Protein AF-A0A7S2LC07-F1 (afdb_monomer_lite)

InterPro domains:
  IPR029001 Inosine triphosphate pyrophosphatase-like [G3DSA:3.90.950.10] (1-113)
  IPR029001 Inosine triphosphate pyrophosphatase-like [SSF52972] (1-111)

Secondary structure (DSSP, 8-state):
-HHHHHTTT-S--EEEE--EEEEE-TT--EEEEE-SS-EEEEE-SSPPPPPTT--HHHHSTTTTHHHHTTEEES-GGGTT--GGG--HHHHHHHHTT---HHHHHHHHHHHH--

Foldseek 3Di:
DVVLVVCPPPPFFKDWAKDKDWDADPVGDIDIQIFPDTFIFGFASDFDDQDPQQDVCPPPHPVCVRVQRTTQTPDPLSVRPRSSNDHPVSVCVSCPPTCHSVNRVVVVCVVPPD

Structure (mmCIF, N/CA/C/O backbone):
data_AF-A0A7S2LC07-F1
#
_entry.id   AF-A0A7S2LC07-F1
#
loop_
_atom_site.group_PDB
_atom_site.id
_atom_site.type_symbol
_atom_site.label_atom_id
_atom_site.label_alt_id
_atom_site.label_comp_id
_atom_site.label_asym_id
_atom_site.label_entity_id
_atom_site.label_seq_id
_atom_site.pdbx_PDB_ins_code
_atom_site.Cartn_x
_atom_site.Cartn_y
_atom_site.Cartn_z
_atom_site.occupancy
_atom_site.B_iso_or_equiv
_atom_site.auth_seq_id
_atom_site.auth_comp_id
_atom_site.auth_asym_id
_atom_site.auth_atom_id
_atom_site.pdbx_PDB_model_num
ATOM 1 N N . GLU A 1 1 ? -15.894 7.231 -1.452 1.00 64.44 1 GLU A N 1
ATOM 2 C CA . GLU A 1 1 ? -17.138 6.561 -1.017 1.00 64.44 1 GLU A CA 1
ATOM 3 C C . GLU A 1 1 ? -17.348 5.180 -1.631 1.00 64.44 1 GLU A C 1
ATOM 5 O O . GLU A 1 1 ? -17.736 4.288 -0.892 1.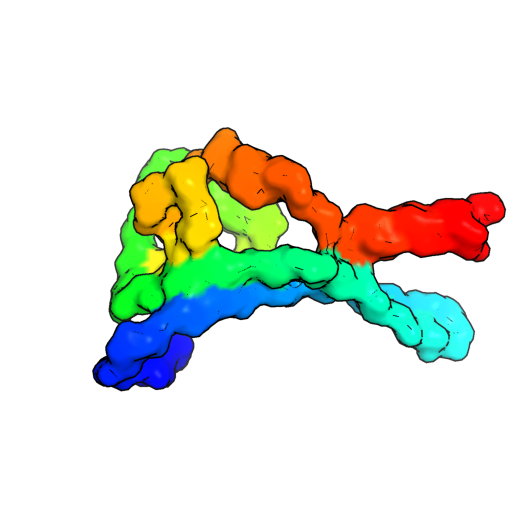00 64.44 1 GLU A O 1
ATOM 10 N N . GLY A 1 2 ? -17.057 4.962 -2.922 1.00 83.88 2 GLY A N 1
ATOM 11 C CA . GLY A 1 2 ? -17.366 3.693 -3.605 1.00 83.88 2 GLY A CA 1
ATOM 12 C C . GLY A 1 2 ? -16.870 2.421 -2.904 1.00 83.88 2 GLY A C 1
ATOM 13 O O . GLY A 1 2 ? -17.658 1.512 -2.680 1.00 83.88 2 GLY A O 1
ATOM 14 N N . LEU A 1 3 ? -15.602 2.376 -2.484 1.00 84.94 3 LEU A N 1
ATOM 15 C CA . LEU A 1 3 ? -15.032 1.170 -1.871 1.00 84.94 3 LEU A CA 1
ATOM 16 C C . LEU A 1 3 ? -15.669 0.804 -0.517 1.00 84.94 3 LEU A C 1
ATOM 18 O O . LEU A 1 3 ? -15.886 -0.366 -0.236 1.00 84.94 3 LEU A O 1
ATOM 22 N N . LEU A 1 4 ? -16.002 1.800 0.315 1.00 88.38 4 LEU A N 1
ATOM 23 C CA . LEU A 1 4 ? -16.670 1.554 1.599 1.00 88.38 4 LEU A CA 1
ATOM 24 C C . LEU A 1 4 ? -18.096 1.044 1.395 1.00 88.38 4 LEU A C 1
ATOM 26 O O . LEU A 1 4 ? -18.475 0.080 2.052 1.00 88.38 4 LEU A O 1
ATOM 30 N N . ARG A 1 5 ? -18.824 1.632 0.436 1.00 90.44 5 ARG A N 1
ATOM 31 C CA . ARG A 1 5 ? -20.166 1.184 0.040 1.00 90.44 5 ARG A CA 1
ATOM 32 C C . ARG A 1 5 ? -20.174 -0.251 -0.475 1.00 90.44 5 ARG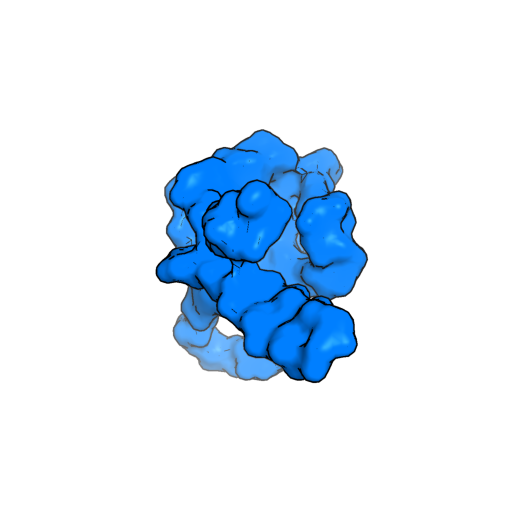 A C 1
ATOM 34 O O . ARG A 1 5 ? -21.033 -1.029 -0.087 1.00 90.44 5 ARG A O 1
ATOM 41 N N . LEU A 1 6 ? -19.191 -0.625 -1.300 1.00 90.69 6 LEU A N 1
ATOM 42 C CA . LEU A 1 6 ? -19.046 -2.004 -1.790 1.00 90.69 6 LEU A CA 1
ATOM 43 C C . LEU A 1 6 ? -18.870 -3.023 -0.658 1.00 90.69 6 LEU A C 1
ATOM 45 O O . LEU A 1 6 ? -19.219 -4.188 -0.816 1.00 90.69 6 LEU A O 1
ATOM 49 N N . MET A 1 7 ? -18.336 -2.581 0.477 1.00 91.69 7 MET A N 1
ATOM 50 C CA . MET A 1 7 ? -18.071 -3.431 1.627 1.00 91.69 7 MET A CA 1
ATOM 51 C C . MET A 1 7 ? -19.171 -3.349 2.699 1.00 91.69 7 MET A C 1
ATOM 53 O O . MET A 1 7 ? -19.010 -3.934 3.769 1.00 91.69 7 MET A O 1
ATOM 57 N N . GLU A 1 8 ? -20.269 -2.620 2.491 1.00 92.69 8 GLU A N 1
ATOM 58 C CA . GLU A 1 8 ? -21.374 -2.573 3.459 1.00 92.69 8 GLU A CA 1
ATOM 59 C C . GLU A 1 8 ? -21.994 -3.968 3.653 1.00 92.69 8 GLU A C 1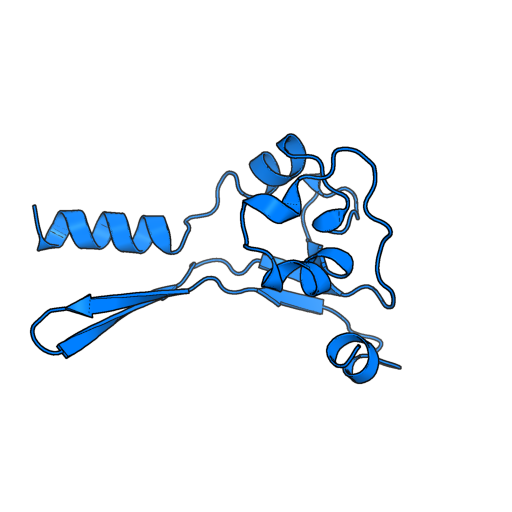
ATOM 61 O O . GLU A 1 8 ? -22.192 -4.723 2.704 1.00 92.69 8 GLU A O 1
ATOM 66 N N . GLY A 1 9 ? -22.244 -4.345 4.912 1.00 92.06 9 GLY A N 1
ATOM 67 C CA . GLY A 1 9 ? -22.777 -5.666 5.272 1.00 92.06 9 GLY A CA 1
ATOM 68 C C . GLY A 1 9 ? -21.794 -6.838 5.138 1.00 92.06 9 GLY A C 1
ATOM 69 O O . GLY A 1 9 ? -22.138 -7.953 5.523 1.00 92.06 9 GLY A O 1
ATOM 70 N N . GLN A 1 10 ? -20.571 -6.613 4.643 1.00 94.88 10 GLN A N 1
ATOM 71 C CA . GLN A 1 10 ? -19.567 -7.670 4.515 1.00 94.88 10 GLN A CA 1
ATOM 72 C C . GLN A 1 10 ? -18.912 -7.980 5.863 1.00 94.88 10 GLN A C 1
ATOM 74 O O . GLN A 1 10 ? -18.280 -7.111 6.474 1.00 94.88 10 GLN A O 1
ATOM 79 N N . ALA A 1 11 ? -19.046 -9.235 6.300 1.00 92.62 11 ALA A N 1
ATOM 80 C CA . ALA A 1 11 ? -18.422 -9.742 7.520 1.00 92.62 11 ALA A CA 1
ATOM 81 C C . ALA A 1 11 ? -16.905 -9.927 7.357 1.00 92.62 11 ALA A C 1
ATOM 83 O O . ALA A 1 11 ? -16.143 -9.606 8.266 1.00 92.62 11 ALA A O 1
ATOM 84 N N . ASP A 1 12 ? -16.462 -10.402 6.188 1.00 95.62 12 ASP A N 1
ATOM 85 C CA . ASP A 1 12 ? -15.045 -10.497 5.849 1.00 95.62 12 ASP A CA 1
ATOM 86 C C . ASP A 1 12 ? -14.599 -9.239 5.102 1.00 95.62 12 ASP A C 1
ATOM 88 O O . ASP A 1 12 ? -15.130 -8.891 4.047 1.00 95.62 12 ASP A O 1
ATOM 92 N N . ARG A 1 13 ? -13.618 -8.543 5.673 1.00 94.81 13 ARG A N 1
ATOM 93 C CA . ARG A 1 13 ? -13.043 -7.312 5.115 1.00 94.81 13 ARG A CA 1
ATOM 94 C C . ARG A 1 13 ? -11.538 -7.425 4.907 1.00 94.81 13 ARG A C 1
ATOM 96 O O . ARG A 1 13 ? -10.866 -6.400 4.757 1.00 94.81 13 ARG A O 1
ATOM 103 N N . ARG A 1 14 ? -11.003 -8.649 4.943 1.00 94.81 14 ARG A N 1
ATOM 104 C CA . ARG A 1 14 ? -9.594 -8.910 4.655 1.00 94.81 14 ARG A CA 1
ATOM 105 C C . ARG A 1 14 ? -9.289 -8.487 3.227 1.00 94.81 14 ARG A C 1
ATOM 107 O O . ARG A 1 14 ? -10.090 -8.665 2.313 1.00 94.81 14 ARG A O 1
ATOM 114 N N . CYS A 1 15 ? -8.129 -7.887 3.042 1.00 91.94 15 CYS A N 1
ATOM 115 C CA . CYS A 1 15 ? -7.708 -7.339 1.765 1.00 91.94 15 CYS A CA 1
ATOM 116 C C . CYS A 1 15 ? -6.187 -7.317 1.687 1.00 91.94 15 CYS A C 1
ATOM 118 O O . CYS A 1 15 ? -5.491 -7.527 2.686 1.00 91.94 15 CYS A O 1
ATOM 120 N N . GLY A 1 16 ? -5.669 -7.022 0.500 1.00 88.81 16 GLY A N 1
ATOM 121 C CA . GLY A 1 16 ? -4.277 -6.652 0.396 1.00 88.81 16 GLY A CA 1
ATOM 122 C C . GLY A 1 16 ? -3.958 -5.775 -0.797 1.00 88.81 16 GLY A C 1
ATOM 123 O O . GLY A 1 16 ? -4.753 -5.655 -1.728 1.00 88.81 16 GLY A O 1
ATOM 124 N N . PHE A 1 17 ? -2.783 -5.158 -0.740 1.00 83.88 17 PHE A N 1
ATOM 125 C CA . PHE A 1 17 ? -2.228 -4.371 -1.832 1.00 83.88 17 PHE A CA 1
ATOM 126 C C . PHE A 1 17 ? -1.023 -5.072 -2.435 1.00 83.88 17 PHE A C 1
ATOM 128 O O . PHE A 1 17 ? -0.190 -5.625 -1.716 1.00 83.88 17 PHE A O 1
ATOM 135 N N . VAL A 1 18 ? -0.910 -4.988 -3.754 1.00 83.81 18 VAL A N 1
ATOM 136 C CA . VAL A 1 18 ? 0.266 -5.428 -4.499 1.00 83.81 18 VAL A CA 1
ATOM 137 C C . VAL A 1 18 ? 0.868 -4.202 -5.163 1.00 83.81 18 VAL A C 1
ATOM 139 O O . VAL A 1 18 ? 0.173 -3.474 -5.872 1.00 83.81 18 VAL A O 1
ATOM 142 N N . ALA A 1 19 ? 2.150 -3.955 -4.909 1.00 82.75 19 ALA A N 1
ATOM 143 C CA . ALA A 1 19 ? 2.911 -2.967 -5.654 1.00 82.75 19 ALA A CA 1
ATOM 144 C C . ALA A 1 19 ? 3.487 -3.615 -6.919 1.00 82.75 19 ALA A C 1
ATOM 146 O O . ALA A 1 19 ? 4.034 -4.718 -6.864 1.00 82.75 19 ALA A O 1
ATOM 147 N N . CYS A 1 20 ? 3.391 -2.906 -8.042 1.00 89.50 20 CYS A N 1
ATOM 148 C CA . CYS A 1 20 ? 3.951 -3.320 -9.322 1.00 89.50 20 CYS A CA 1
ATOM 149 C C . CYS A 1 20 ? 4.694 -2.144 -9.964 1.00 89.50 20 CYS A C 1
ATOM 151 O O . CYS A 1 20 ? 4.211 -1.010 -9.944 1.00 89.50 20 CYS A O 1
ATOM 153 N N . VAL A 1 21 ? 5.872 -2.416 -10.520 1.00 91.88 21 VAL A N 1
ATOM 154 C CA . VAL A 1 21 ? 6.625 -1.493 -11.372 1.00 91.88 21 VAL A CA 1
ATOM 155 C C . VAL A 1 21 ? 6.529 -2.003 -12.803 1.00 91.88 21 VAL A C 1
ATOM 157 O O . VAL A 1 21 ? 6.932 -3.129 -13.083 1.00 91.88 21 VAL A O 1
ATOM 160 N N . GLY A 1 22 ? 6.004 -1.175 -13.702 1.00 94.94 22 GLY A N 1
ATOM 161 C CA . GLY A 1 22 ? 6.056 -1.415 -15.141 1.00 94.94 22 GLY A CA 1
ATOM 162 C C . GLY A 1 22 ? 7.261 -0.708 -15.755 1.00 94.94 22 GLY A C 1
ATOM 163 O O . GLY A 1 22 ? 7.498 0.465 -15.473 1.00 94.94 22 GLY A O 1
ATOM 164 N N . TYR A 1 23 ? 8.004 -1.417 -16.595 1.00 94.75 23 TYR A N 1
ATOM 165 C CA . TYR A 1 23 ? 9.103 -0.891 -17.397 1.00 94.75 23 TYR A CA 1
ATOM 166 C C . TYR A 1 23 ? 8.818 -1.164 -18.874 1.00 94.75 23 TYR A C 1
ATOM 168 O O . TYR A 1 23 ? 8.405 -2.270 -19.219 1.00 94.75 23 TYR A O 1
ATOM 176 N N . ALA A 1 24 ? 9.043 -0.166 -19.725 1.00 95.38 24 ALA A N 1
ATOM 177 C CA . ALA A 1 24 ? 8.990 -0.297 -21.175 1.00 95.38 24 ALA A CA 1
ATOM 178 C C . ALA A 1 24 ? 10.280 0.279 -21.763 1.00 95.38 24 ALA A C 1
ATOM 180 O O . ALA A 1 24 ? 10.649 1.406 -21.418 1.00 95.38 24 ALA A O 1
ATOM 181 N N . ASP A 1 25 ? 10.966 -0.482 -22.613 1.00 91.81 25 ASP A N 1
ATOM 182 C CA . ASP A 1 25 ? 12.182 -0.011 -23.276 1.00 91.81 25 ASP A CA 1
ATOM 183 C C . ASP A 1 25 ? 11.907 0.679 -24.625 1.00 91.81 25 ASP A C 1
ATOM 185 O O . ASP A 1 25 ? 10.767 0.816 -25.075 1.00 91.81 25 ASP A O 1
ATOM 189 N N . SER A 1 26 ? 12.976 1.135 -25.285 1.00 93.06 26 SER A N 1
ATOM 190 C CA . SER A 1 26 ? 12.903 1.800 -26.591 1.00 93.06 26 SER A CA 1
ATOM 191 C C . SER A 1 26 ? 12.472 0.890 -27.743 1.00 93.06 26 SER A C 1
ATOM 193 O O . SER A 1 26 ? 12.132 1.397 -28.811 1.00 93.06 26 SER A O 1
ATOM 195 N N . HIS A 1 27 ? 12.509 -0.428 -27.557 1.00 93.19 27 HIS A N 1
ATOM 196 C CA . HIS A 1 27 ? 12.089 -1.418 -28.546 1.00 93.19 27 HIS A CA 1
ATOM 197 C C . HIS A 1 27 ? 10.620 -1.822 -28.374 1.00 93.19 27 HIS A C 1
ATOM 199 O O . HIS A 1 27 ? 10.064 -2.488 -29.246 1.00 93.19 27 HIS A O 1
ATOM 205 N N . GLY A 1 28 ? 9.975 -1.351 -27.303 1.00 91.06 28 GLY A N 1
ATOM 206 C CA . GLY A 1 28 ? 8.590 -1.667 -26.978 1.00 91.06 28 GLY A CA 1
ATOM 207 C C . GLY A 1 28 ? 8.442 -2.928 -26.131 1.00 91.06 28 GLY A C 1
ATOM 208 O O . GLY A 1 28 ? 7.310 -3.364 -25.916 1.00 91.06 28 GLY A O 1
ATOM 209 N N . ASP A 1 29 ? 9.541 -3.494 -25.624 1.00 93.62 29 ASP A N 1
ATOM 210 C CA . ASP A 1 29 ? 9.469 -4.616 -24.699 1.00 93.62 29 ASP A CA 1
ATOM 211 C C . ASP A 1 29 ? 8.986 -4.122 -23.336 1.00 93.62 29 ASP A C 1
ATOM 213 O O . ASP A 1 29 ? 9.519 -3.171 -22.758 1.00 93.62 29 ASP A O 1
ATOM 217 N N . VAL A 1 30 ? 7.954 -4.789 -22.817 1.00 95.50 30 VAL A N 1
ATOM 218 C CA . VAL A 1 30 ? 7.323 -4.453 -21.540 1.00 95.50 30 VAL A CA 1
ATOM 219 C C . VAL A 1 30 ? 7.636 -5.526 -20.513 1.00 95.50 30 VAL A C 1
ATOM 221 O O . VAL A 1 30 ? 7.503 -6.724 -20.770 1.00 95.50 30 VAL A O 1
ATOM 224 N N . ARG A 1 31 ? 8.009 -5.091 -19.312 1.00 94.94 31 ARG A N 1
ATOM 225 C CA . ARG A 1 31 ? 8.268 -5.972 -18.178 1.00 94.94 31 ARG A CA 1
ATOM 226 C C . ARG A 1 31 ? 7.611 -5.427 -16.917 1.00 94.94 31 ARG A C 1
ATOM 228 O O . ARG A 1 31 ? 7.583 -4.218 -16.693 1.00 94.94 31 ARG A O 1
ATOM 235 N N . THR A 1 32 ? 7.098 -6.325 -16.088 1.00 95.25 32 THR A N 1
ATOM 236 C CA . THR A 1 32 ? 6.518 -5.990 -14.788 1.00 95.25 32 THR A CA 1
ATOM 237 C C . THR A 1 32 ? 7.342 -6.604 -13.665 1.00 95.25 32 THR A C 1
ATOM 239 O O . THR A 1 32 ? 7.862 -7.714 -13.778 1.00 95.25 32 THR A O 1
ATOM 242 N N . PHE A 1 33 ? 7.466 -5.860 -12.573 1.00 92.62 33 PHE A N 1
ATOM 243 C CA . PHE A 1 33 ? 8.135 -6.284 -11.352 1.00 92.62 33 PHE A CA 1
ATOM 244 C C . PHE A 1 33 ? 7.138 -6.153 -10.221 1.00 92.62 33 PHE A C 1
ATOM 246 O O . PHE A 1 33 ? 6.736 -5.046 -9.869 1.00 92.62 33 PHE A O 1
ATOM 253 N N . GLU A 1 34 ? 6.721 -7.281 -9.670 1.00 87.88 34 GLU A N 1
ATOM 254 C CA . GLU A 1 34 ? 5.749 -7.319 -8.588 1.00 87.88 34 GLU A CA 1
ATOM 255 C C . GLU A 1 34 ? 6.446 -7.541 -7.254 1.00 87.88 34 GLU A C 1
ATOM 257 O O . GLU A 1 34 ? 7.484 -8.201 -7.155 1.00 87.88 34 GLU A O 1
ATOM 262 N N . GLU A 1 35 ? 5.867 -6.974 -6.205 1.00 83.62 35 GLU A N 1
ATOM 263 C CA . GLU A 1 35 ? 6.307 -7.264 -4.853 1.00 83.62 35 GLU A CA 1
ATOM 264 C C . GLU A 1 35 ? 5.930 -8.714 -4.485 1.00 83.62 35 GLU A C 1
ATOM 266 O O . GLU A 1 35 ? 4.750 -9.066 -4.503 1.00 83.62 35 GLU A O 1
ATOM 271 N N . PRO A 1 36 ? 6.894 -9.572 -4.096 1.00 74.50 36 PRO A N 1
ATOM 272 C CA . PRO A 1 36 ? 6.645 -10.993 -3.841 1.00 74.50 36 PRO A CA 1
ATOM 273 C C . PRO A 1 36 ? 5.773 -11.245 -2.603 1.00 74.50 36 PRO A C 1
ATOM 275 O O . PRO A 1 36 ? 5.337 -12.372 -2.372 1.00 74.50 36 PRO A O 1
ATOM 278 N N . ARG A 1 37 ? 5.561 -10.226 -1.761 1.00 77.19 37 ARG A N 1
ATOM 279 C CA . ARG A 1 37 ? 4.734 -10.307 -0.554 1.00 77.19 37 ARG A CA 1
ATOM 280 C C . ARG A 1 37 ? 3.747 -9.139 -0.514 1.00 77.19 37 ARG A C 1
ATOM 282 O O . ARG A 1 37 ? 4.152 -8.039 -0.134 1.00 77.19 37 ARG A O 1
ATOM 289 N N . PRO A 1 38 ? 2.468 -9.377 -0.845 1.00 76.75 38 PRO A N 1
ATOM 290 C CA . PRO A 1 38 ? 1.428 -8.363 -0.748 1.00 76.75 38 PRO A CA 1
ATOM 291 C C . PRO A 1 38 ? 1.311 -7.771 0.663 1.00 76.75 38 PRO A C 1
ATOM 293 O O . PRO A 1 38 ? 1.587 -8.421 1.678 1.00 76.75 38 PRO A O 1
ATOM 296 N N . TYR A 1 39 ? 0.849 -6.529 0.743 1.00 82.44 39 TYR A N 1
ATO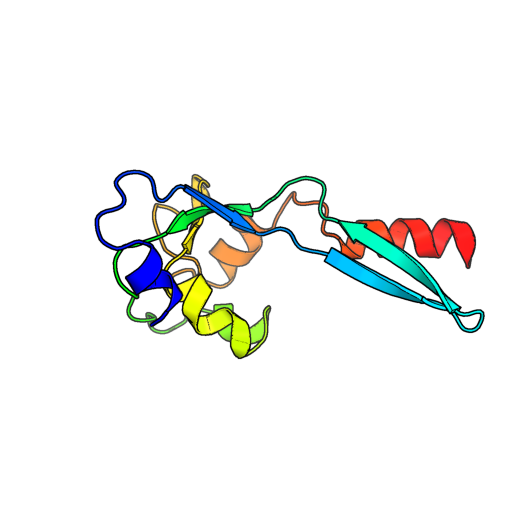M 297 C CA . TYR A 1 39 ? 0.445 -5.900 1.994 1.00 82.44 39 TYR A CA 1
ATOM 298 C C . TYR A 1 39 ? -0.912 -6.448 2.417 1.00 82.44 39 TYR A C 1
ATOM 300 O O . TYR A 1 39 ? -1.922 -5.970 1.922 1.00 82.44 39 TYR A O 1
ATOM 308 N N . PHE A 1 40 ? -0.954 -7.425 3.321 1.00 89.62 40 PHE A N 1
ATOM 309 C CA . PHE A 1 40 ? -2.216 -7.925 3.871 1.00 89.62 40 PHE A CA 1
ATOM 310 C C . PHE A 1 40 ? -2.709 -7.087 5.051 1.00 89.62 40 PHE A C 1
ATOM 312 O O . PHE A 1 40 ? -1.926 -6.495 5.800 1.00 89.62 40 PHE A O 1
ATOM 319 N N . GLY A 1 41 ? -4.028 -7.033 5.194 1.00 93.06 41 GLY A N 1
ATOM 320 C CA . GLY A 1 41 ? -4.696 -6.303 6.254 1.00 93.06 41 GLY A CA 1
ATOM 321 C C . GLY A 1 41 ? -6.209 -6.413 6.158 1.00 93.06 41 GLY A C 1
ATOM 322 O O . GLY A 1 41 ? -6.759 -7.287 5.488 1.00 93.06 41 GLY A O 1
ATOM 323 N N . THR A 1 42 ? -6.890 -5.494 6.825 1.00 94.19 42 THR A N 1
ATOM 324 C CA . THR A 1 42 ? -8.348 -5.422 6.883 1.00 94.19 42 THR A CA 1
ATOM 325 C C . THR A 1 42 ? -8.811 -4.001 6.590 1.00 94.19 42 THR A C 1
ATOM 327 O O . THR A 1 42 ? -8.216 -3.029 7.059 1.00 94.19 42 THR A O 1
ATOM 330 N N . MET A 1 43 ? -9.895 -3.862 5.828 1.00 93.06 43 MET A N 1
ATOM 331 C CA . MET A 1 43 ? -10.548 -2.571 5.625 1.00 93.06 43 MET A CA 1
ATOM 332 C C . MET A 1 43 ? -11.465 -2.229 6.801 1.00 93.06 43 MET A C 1
ATOM 334 O O . MET A 1 43 ? -12.347 -3.010 7.153 1.00 93.06 43 MET A O 1
ATOM 338 N N . ARG A 1 44 ? -11.354 -1.018 7.347 1.00 91.38 44 ARG A N 1
ATOM 339 C CA . ARG A 1 44 ? -12.332 -0.436 8.272 1.00 91.38 44 ARG A CA 1
ATOM 340 C C . ARG A 1 44 ? -13.661 -0.179 7.563 1.00 91.38 44 ARG A C 1
ATOM 342 O O . ARG A 1 44 ? -13.731 -0.064 6.337 1.00 91.38 44 ARG A O 1
ATOM 349 N N . SER A 1 45 ? -14.731 -0.108 8.348 1.00 89.56 45 SER A N 1
ATOM 350 C CA . SER A 1 45 ? -16.075 0.271 7.892 1.00 89.56 45 SER A CA 1
ATOM 351 C C . SER A 1 45 ? -16.238 1.781 7.704 1.00 89.56 45 SER A C 1
ATOM 353 O O . SER A 1 45 ? -17.169 2.218 7.035 1.00 89.56 45 SER A O 1
ATOM 355 N N . SER A 1 46 ? -15.321 2.577 8.250 1.00 88.12 46 SER A N 1
ATOM 356 C CA . SER A 1 46 ? -15.313 4.033 8.157 1.00 88.12 46 SER A CA 1
ATOM 357 C C . SER A 1 46 ? -13.887 4.568 8.037 1.00 88.12 46 SER A C 1
ATOM 359 O O . SER A 1 46 ? -12.911 3.869 8.322 1.00 88.12 46 SER A O 1
ATOM 361 N N . ARG A 1 47 ? -13.774 5.817 7.578 1.00 85.69 47 ARG A N 1
ATOM 362 C CA . ARG A 1 47 ? -12.499 6.535 7.488 1.00 85.69 47 ARG A CA 1
ATOM 363 C C . ARG A 1 47 ? -12.037 6.997 8.855 1.00 85.69 47 ARG A C 1
ATOM 365 O O . ARG A 1 47 ? -12.849 7.383 9.693 1.00 85.69 47 ARG A O 1
ATOM 372 N N . THR A 1 48 ? -10.727 7.022 9.029 1.00 81.88 48 THR A N 1
ATOM 373 C CA . THR A 1 48 ? -10.097 7.596 10.211 1.00 81.88 48 THR A CA 1
ATOM 374 C C . THR A 1 48 ? -9.843 9.083 10.032 1.00 81.88 48 THR A C 1
ATOM 376 O O . THR A 1 48 ? -9.569 9.565 8.931 1.00 81.88 48 THR A O 1
ATOM 379 N N . SER A 1 49 ? -9.930 9.829 11.132 1.00 71.94 49 SER A N 1
ATOM 380 C CA . SER A 1 49 ? -9.392 11.183 11.181 1.00 71.94 49 SER A CA 1
ATOM 381 C C . SER A 1 49 ? -7.875 11.096 11.278 1.00 71.94 49 SER A C 1
ATOM 383 O O . SER A 1 49 ? -7.352 10.440 12.178 1.00 71.94 49 SER A O 1
ATOM 385 N N . ARG A 1 50 ? -7.168 11.771 10.372 1.00 70.25 50 ARG A N 1
ATOM 386 C CA . ARG A 1 50 ? -5.706 11.821 10.387 1.00 70.25 50 ARG A CA 1
ATOM 387 C C . ARG A 1 50 ? -5.232 12.599 11.623 1.00 70.25 50 ARG A C 1
ATOM 389 O O . ARG A 1 50 ? -5.531 13.792 11.705 1.00 70.25 50 ARG A O 1
ATOM 396 N N . PRO A 1 51 ? -4.500 11.975 12.558 1.00 70.00 51 PRO A N 1
ATOM 397 C CA . PRO A 1 51 ? -3.914 12.703 13.670 1.00 70.00 51 PRO A CA 1
ATOM 398 C C . PRO A 1 51 ? -2.798 13.630 13.174 1.00 70.00 51 PRO A C 1
ATOM 400 O O . PRO A 1 51 ? -2.178 13.403 12.125 1.00 70.00 51 PRO A O 1
ATOM 403 N N . GLU A 1 52 ? -2.543 14.689 13.936 1.00 66.06 52 GLU A N 1
ATOM 404 C CA . GLU A 1 52 ? -1.429 15.601 13.690 1.00 66.06 52 GLU A CA 1
ATOM 405 C C . GLU A 1 52 ? -0.103 14.811 13.657 1.00 66.06 52 GLU A C 1
ATOM 407 O O . GLU A 1 52 ? 0.156 13.974 14.518 1.00 66.06 52 GLU A O 1
ATOM 412 N N . GLY A 1 53 ? 0.712 15.015 12.614 1.00 62.62 53 GLY A N 1
ATOM 413 C CA . GLY A 1 53 ? 1.995 14.315 12.431 1.00 62.62 53 GLY A CA 1
ATOM 414 C C . GLY A 1 53 ? 1.965 13.016 11.607 1.00 62.62 53 GLY A C 1
ATOM 415 O O . GLY A 1 53 ? 3.029 12.513 11.235 1.00 62.62 53 GLY A O 1
ATOM 416 N N . ALA A 1 54 ? 0.796 12.485 11.231 1.00 68.19 54 ALA A N 1
ATOM 417 C CA . ALA A 1 54 ? 0.739 11.308 10.357 1.00 68.19 54 ALA A CA 1
ATOM 418 C C . ALA A 1 54 ? 1.322 11.600 8.963 1.00 68.19 54 ALA A C 1
ATOM 420 O O . ALA A 1 54 ? 1.108 12.683 8.416 1.00 68.19 54 ALA A O 1
ATOM 421 N N . SER A 1 55 ? 2.037 10.651 8.351 1.00 64.75 55 SER A N 1
ATOM 422 C CA . SER A 1 55 ? 3.004 10.961 7.269 1.00 64.75 55 SER A CA 1
ATOM 423 C C . SER A 1 55 ? 2.663 10.380 5.888 1.00 64.75 55 SER A C 1
ATOM 425 O O . SER A 1 55 ? 3.364 10.616 4.904 1.00 64.75 55 SER A O 1
ATOM 427 N N . VAL A 1 56 ? 1.551 9.653 5.775 1.00 63.31 56 VAL A N 1
ATOM 428 C CA . VAL A 1 56 ? 1.208 8.857 4.582 1.00 63.31 56 VAL A CA 1
ATOM 429 C C . VAL A 1 56 ? 1.102 9.659 3.278 1.00 63.31 56 VAL A C 1
ATOM 431 O O . VAL A 1 56 ? 1.373 9.123 2.206 1.00 63.31 56 VAL A O 1
ATOM 434 N N . GLY A 1 57 ? 0.787 10.954 3.351 1.00 54.12 57 GLY A N 1
ATOM 435 C CA . GLY A 1 57 ? 0.569 11.790 2.167 1.00 54.12 57 GLY A CA 1
ATOM 436 C C . GLY A 1 57 ? 1.794 12.031 1.272 1.00 54.12 57 GLY A C 1
ATOM 437 O O . GLY A 1 57 ? 1.598 12.434 0.130 1.00 54.12 57 GLY A O 1
ATOM 438 N N . GLY A 1 58 ? 3.023 11.810 1.758 1.00 56.19 58 GLY A N 1
ATOM 439 C CA . GLY A 1 58 ? 4.245 12.073 0.981 1.00 56.19 58 GLY A CA 1
ATOM 440 C C . GLY A 1 58 ? 4.766 10.880 0.176 1.00 56.19 58 GLY A C 1
ATOM 441 O O . GLY A 1 58 ? 5.348 11.059 -0.885 1.00 56.19 58 GLY A O 1
ATOM 442 N N . ALA A 1 59 ? 4.548 9.654 0.656 1.00 53.56 59 ALA A N 1
ATOM 443 C CA . ALA A 1 59 ? 5.251 8.478 0.135 1.00 53.56 59 ALA A CA 1
ATOM 444 C C . ALA A 1 59 ? 4.480 7.665 -0.921 1.00 53.56 59 ALA A C 1
ATOM 446 O O . ALA A 1 59 ? 5.060 6.778 -1.535 1.00 53.56 59 ALA A O 1
ATOM 447 N N . TRP A 1 60 ? 3.188 7.937 -1.103 1.00 61.41 60 TRP A N 1
ATOM 448 C CA . TRP A 1 60 ? 2.287 7.151 -1.959 1.00 61.41 60 TRP A CA 1
ATOM 449 C C . TRP A 1 60 ? 1.399 8.032 -2.850 1.00 61.41 60 TRP A C 1
ATOM 451 O O . TRP A 1 60 ? 0.399 7.579 -3.403 1.00 61.41 60 TRP A O 1
ATOM 461 N N . GLY A 1 61 ? 1.753 9.314 -2.962 1.00 58.12 61 GLY A N 1
ATOM 462 C CA . GLY A 1 61 ? 1.003 10.301 -3.727 1.00 58.12 61 GLY A CA 1
ATOM 463 C C . GLY A 1 61 ? -0.332 10.723 -3.087 1.00 58.12 61 GLY A C 1
ATOM 464 O O . GLY A 1 61 ? -0.787 10.165 -2.083 1.00 58.12 61 GLY A O 1
ATOM 465 N N . PRO A 1 62 ? -0.981 11.755 -3.651 1.00 58.09 62 PRO A N 1
ATOM 466 C CA . PRO A 1 62 ? -2.250 12.277 -3.149 1.00 58.09 62 PRO A CA 1
ATOM 467 C C . PRO A 1 62 ? -3.439 11.330 -3.380 1.00 58.09 62 PRO A C 1
ATOM 469 O O . PRO A 1 62 ? -4.438 11.442 -2.672 1.00 58.09 62 PRO A O 1
ATOM 472 N N . GLU A 1 63 ? -3.335 10.388 -4.317 1.00 59.75 63 GLU A N 1
ATOM 473 C CA . GLU A 1 63 ? -4.443 9.508 -4.714 1.00 59.75 63 GLU A CA 1
ATOM 474 C C . GLU A 1 63 ? -4.638 8.307 -3.777 1.00 59.75 63 GLU A C 1
ATOM 476 O O . GLU A 1 63 ? -5.764 7.857 -3.573 1.00 59.75 63 GLU A O 1
ATOM 481 N N . GLY A 1 64 ? -3.581 7.846 -3.098 1.00 61.22 64 GLY A N 1
ATOM 482 C CA . GLY A 1 64 ? -3.677 6.757 -2.116 1.00 61.22 64 GLY A CA 1
ATOM 483 C C . GLY A 1 64 ? -4.408 7.134 -0.818 1.00 61.22 64 GLY A C 1
ATOM 484 O O . GLY A 1 64 ? -4.731 6.263 -0.008 1.00 61.22 64 GLY A O 1
ATOM 485 N N . ARG A 1 65 ? -4.707 8.426 -0.609 1.00 67.81 65 ARG A N 1
ATOM 486 C CA . ARG A 1 65 ? -5.216 8.973 0.664 1.00 67.81 65 ARG A CA 1
ATOM 487 C C . ARG A 1 65 ? -6.454 8.244 1.184 1.00 67.81 65 ARG A C 1
ATOM 489 O O . ARG A 1 65 ? -6.472 7.825 2.335 1.00 67.81 65 ARG A O 1
ATOM 496 N N . GLY A 1 66 ? -7.449 8.019 0.327 1.00 78.56 66 GLY A N 1
ATOM 497 C CA . GLY A 1 66 ? -8.709 7.405 0.751 1.00 78.56 66 GLY A CA 1
ATOM 498 C C . GLY A 1 66 ? -8.596 5.925 1.132 1.00 78.56 66 GLY A C 1
ATOM 499 O O . GLY A 1 66 ? -9.407 5.454 1.923 1.00 78.56 66 GLY A O 1
ATOM 500 N N . LEU A 1 67 ? -7.616 5.198 0.584 1.00 84.06 67 LEU A N 1
ATOM 501 C CA . LEU A 1 67 ? -7.385 3.785 0.904 1.00 84.06 67 LEU A CA 1
ATOM 502 C C . LEU A 1 67 ? -6.627 3.633 2.224 1.00 84.06 67 LEU A C 1
ATOM 504 O O . LEU A 1 67 ? -6.947 2.769 3.036 1.00 84.06 67 LEU A O 1
ATOM 508 N N . PHE A 1 68 ? -5.657 4.505 2.483 1.00 86.38 68 PHE A N 1
ATOM 509 C CA . PHE A 1 68 ? -4.867 4.443 3.712 1.00 86.38 68 PHE A CA 1
ATOM 510 C C . PHE A 1 68 ? -5.622 4.911 4.957 1.00 86.38 68 PHE A C 1
ATOM 512 O O . PHE A 1 68 ? -5.277 4.501 6.061 1.00 86.38 68 PHE A O 1
ATOM 519 N N . GLU A 1 69 ? -6.668 5.721 4.782 1.00 87.31 69 GLU A N 1
ATOM 520 C CA . GLU A 1 69 ? -7.632 6.089 5.831 1.00 87.31 69 GLU A CA 1
ATOM 521 C C . GLU A 1 69 ? -8.501 4.915 6.295 1.00 87.31 69 GLU A C 1
ATOM 523 O O . GLU A 1 69 ? -9.206 5.041 7.290 1.00 87.31 69 GLU A O 1
ATOM 528 N N . ILE A 1 70 ? -8.511 3.797 5.566 1.00 90.12 70 ILE A N 1
ATOM 529 C CA . ILE A 1 70 ? -9.382 2.656 5.871 1.00 90.12 70 ILE A CA 1
ATOM 530 C C . ILE A 1 70 ? -8.623 1.338 5.982 1.00 90.12 70 ILE A C 1
ATOM 532 O O . ILE A 1 70 ? -9.165 0.390 6.530 1.00 90.12 70 ILE A O 1
ATOM 536 N N . PHE A 1 71 ? -7.389 1.239 5.499 1.00 91.25 71 PHE A N 1
ATOM 537 C CA . PHE A 1 71 ? -6.623 -0.001 5.568 1.00 91.25 71 PHE A CA 1
ATOM 538 C C . PHE A 1 71 ? -5.815 -0.117 6.860 1.00 91.25 71 PHE A C 1
ATOM 540 O O . PHE A 1 71 ? -4.938 0.709 7.120 1.00 91.25 71 PHE A O 1
ATOM 547 N N . VAL A 1 72 ? -6.068 -1.188 7.613 1.00 92.19 72 VAL A N 1
ATOM 548 C CA . VAL A 1 72 ? -5.313 -1.599 8.803 1.00 92.19 72 VAL A CA 1
ATOM 549 C C . VAL A 1 72 ? -4.466 -2.817 8.438 1.00 92.19 72 VAL A C 1
ATOM 551 O O . VAL A 1 72 ? -5.038 -3.868 8.145 1.00 92.19 72 VAL A O 1
ATOM 554 N N . PRO A 1 73 ? -3.131 -2.714 8.421 1.00 91.38 73 PRO A N 1
ATOM 555 C CA . PRO A 1 73 ? -2.282 -3.848 8.094 1.00 91.38 73 PRO A CA 1
ATOM 556 C C . PRO A 1 73 ? -2.274 -4.915 9.188 1.00 91.38 73 PRO A C 1
ATOM 558 O O . PRO A 1 73 ? -2.369 -4.608 10.376 1.00 91.38 73 PRO A O 1
ATOM 561 N N . ASP A 1 74 ? -2.082 -6.163 8.767 1.00 90.06 74 ASP A N 1
ATOM 562 C CA . ASP A 1 74 ? -1.849 -7.302 9.656 1.00 90.06 74 ASP A CA 1
ATOM 563 C C . ASP A 1 74 ? -0.371 -7.339 10.082 1.00 90.06 74 ASP A C 1
ATOM 565 O O . ASP A 1 74 ? 0.434 -8.136 9.601 1.00 90.06 74 ASP A O 1
ATOM 569 N N . ASP A 1 75 ? 0.023 -6.360 10.896 1.00 84.38 75 ASP A N 1
ATOM 570 C CA . ASP A 1 75 ? 1.389 -6.195 11.392 1.00 84.38 75 ASP A CA 1
ATOM 571 C C . ASP A 1 75 ? 1.350 -5.831 12.878 1.00 84.38 75 ASP A C 1
ATOM 573 O O . ASP A 1 75 ? 0.651 -4.903 13.287 1.00 84.38 75 ASP A O 1
ATOM 577 N N . ALA A 1 76 ? 2.120 -6.540 13.705 1.00 79.50 76 ALA A N 1
ATOM 578 C CA . ALA A 1 76 ? 2.171 -6.275 15.141 1.00 79.50 76 ALA A CA 1
ATOM 579 C C . ALA A 1 76 ? 2.622 -4.834 15.455 1.00 79.50 76 ALA A C 1
ATOM 581 O O . ALA A 1 76 ? 2.138 -4.229 16.412 1.00 79.50 76 ALA A O 1
ATOM 582 N N . ASN A 1 77 ? 3.485 -4.249 14.618 1.00 78.81 77 ASN A N 1
ATOM 583 C CA . ASN A 1 77 ? 3.980 -2.880 14.783 1.00 78.81 77 ASN A CA 1
ATOM 584 C C . ASN A 1 77 ? 2.936 -1.821 14.405 1.00 78.81 77 ASN A C 1
ATOM 586 O O . ASN A 1 77 ? 3.076 -0.651 14.761 1.00 78.81 77 ASN A O 1
ATOM 590 N N . ALA A 1 78 ? 1.883 -2.218 13.687 1.00 81.69 78 ALA A N 1
ATOM 591 C CA . ALA A 1 78 ? 0.790 -1.332 13.322 1.00 81.69 78 ALA A CA 1
ATOM 592 C C . ALA A 1 78 ? -0.169 -1.056 14.479 1.00 81.69 78 ALA A C 1
ATOM 594 O O . ALA A 1 78 ? -0.910 -0.081 14.411 1.00 81.69 78 ALA A O 1
ATOM 595 N N . ALA A 1 79 ? -0.184 -1.898 15.519 1.00 85.12 79 ALA A N 1
ATOM 596 C CA . ALA A 1 79 ? -1.029 -1.733 16.705 1.00 85.12 79 ALA A CA 1
ATOM 597 C C . ALA A 1 79 ? -2.519 -1.452 16.387 1.00 85.12 79 ALA A C 1
ATOM 599 O O . ALA A 1 79 ? -3.181 -0.683 17.081 1.00 85.12 79 ALA A O 1
ATOM 600 N N . GLY A 1 80 ? -3.052 -2.043 15.308 1.00 89.00 80 GLY A N 1
ATOM 601 C CA . GLY A 1 80 ? -4.439 -1.843 14.862 1.00 89.00 80 GLY A CA 1
ATOM 602 C C . GLY A 1 80 ? -4.729 -0.488 14.198 1.00 89.00 80 GLY A C 1
ATOM 603 O O . GLY A 1 80 ? -5.878 -0.208 13.840 1.00 89.00 80 GLY A O 1
ATOM 604 N N . LEU A 1 81 ? -3.710 0.349 14.004 1.00 90.56 81 LEU A N 1
ATOM 605 C CA . LEU A 1 81 ? -3.820 1.635 13.327 1.00 90.56 81 LEU A CA 1
ATOM 606 C C . LEU A 1 81 ? -3.996 1.442 11.822 1.00 90.56 81 LEU A C 1
ATOM 608 O O . LEU A 1 81 ? -3.342 0.606 11.197 1.00 90.56 81 LEU A O 1
ATOM 612 N N . ALA A 1 82 ? -4.862 2.253 11.224 1.00 90.50 82 ALA A N 1
ATOM 613 C CA . ALA A 1 82 ? -4.878 2.417 9.784 1.00 90.50 82 ALA A CA 1
ATOM 614 C C . ALA A 1 82 ? -3.573 3.086 9.343 1.00 90.50 82 ALA A C 1
ATOM 616 O O . ALA A 1 82 ? -2.980 3.860 10.096 1.00 90.50 82 ALA A O 1
ATOM 617 N N . LEU A 1 83 ? -3.129 2.844 8.109 1.00 88.38 83 LEU A N 1
ATOM 618 C CA . LEU A 1 83 ? -1.877 3.433 7.623 1.00 88.38 83 LEU A CA 1
ATOM 619 C C . LEU A 1 83 ? -1.863 4.957 7.795 1.00 88.38 83 LEU A C 1
ATOM 621 O O . LEU A 1 83 ? -0.857 5.506 8.236 1.00 88.38 83 LEU A O 1
ATOM 625 N N . ALA A 1 84 ? -2.979 5.641 7.516 1.00 86.25 84 ALA A N 1
ATOM 626 C CA . ALA A 1 84 ? -3.099 7.095 7.662 1.00 86.25 84 ALA A CA 1
ATOM 627 C C . ALA A 1 84 ? -3.012 7.609 9.111 1.00 86.25 84 ALA A C 1
ATOM 629 O O . ALA A 1 84 ? -2.868 8.814 9.299 1.00 86.25 84 ALA A O 1
ATOM 630 N N . GLU A 1 85 ? -3.098 6.736 10.114 1.00 87.50 85 GLU A N 1
ATOM 631 C CA . GLU A 1 85 ? -2.937 7.076 11.534 1.00 87.50 85 GLU A CA 1
ATOM 632 C C . GLU A 1 85 ? -1.487 6.898 12.015 1.00 87.50 85 GLU A C 1
ATOM 634 O O . GLU A 1 85 ? -1.141 7.356 13.100 1.00 87.50 85 GLU A O 1
ATOM 639 N N . MET A 1 86 ? -0.627 6.256 11.217 1.00 86.19 86 MET A N 1
ATOM 640 C CA . MET A 1 86 ? 0.745 5.942 11.608 1.00 86.19 86 MET A CA 1
ATOM 641 C C . MET A 1 86 ? 1.698 7.134 11.470 1.00 86.19 86 MET A C 1
ATOM 643 O O . MET A 1 86 ? 1.645 7.914 10.508 1.00 86.19 86 MET A O 1
ATOM 647 N N . SER A 1 87 ? 2.648 7.210 12.401 1.00 84.25 87 SER A N 1
ATOM 648 C CA . SER A 1 87 ? 3.814 8.087 12.308 1.00 84.25 87 SER A CA 1
ATOM 649 C C . SER A 1 87 ? 4.769 7.639 11.193 1.00 84.25 87 SER A C 1
ATOM 651 O O . SER A 1 87 ? 4.731 6.497 10.723 1.00 84.25 87 SER A O 1
ATOM 653 N N . GLN A 1 88 ? 5.685 8.521 10.782 1.00 81.12 88 GLN A N 1
ATOM 654 C CA . GLN A 1 88 ? 6.718 8.177 9.798 1.00 81.12 88 GLN A CA 1
ATOM 655 C C . GLN A 1 88 ? 7.573 6.991 10.260 1.00 81.12 88 GLN A C 1
ATOM 657 O O . GLN A 1 88 ? 7.957 6.154 9.445 1.00 81.12 88 GLN A O 1
ATOM 662 N N . GLU A 1 89 ? 7.870 6.909 11.557 1.00 84.25 89 GLU A N 1
ATOM 663 C CA . GLU A 1 89 ? 8.664 5.823 12.124 1.00 84.25 89 GLU A CA 1
ATOM 664 C C . GLU A 1 89 ? 7.932 4.481 12.025 1.00 84.25 89 GLU A C 1
ATOM 666 O O . GLU A 1 89 ? 8.505 3.514 11.524 1.00 84.25 89 GLU A O 1
ATOM 671 N N . GLN A 1 90 ? 6.650 4.440 12.398 1.00 85.44 90 GLN A N 1
ATOM 672 C CA . GLN A 1 90 ? 5.811 3.245 12.265 1.00 85.44 90 GLN A CA 1
ATOM 673 C C . GLN A 1 90 ? 5.690 2.807 10.802 1.00 85.44 90 GLN A C 1
ATOM 675 O O . GLN A 1 90 ? 5.851 1.629 10.489 1.00 85.44 90 GLN A O 1
ATOM 680 N N . LEU A 1 91 ? 5.498 3.755 9.878 1.00 83.19 91 LEU A N 1
ATOM 681 C CA . LEU A 1 91 ? 5.473 3.463 8.442 1.00 83.19 91 LEU A CA 1
ATOM 682 C C . LEU A 1 91 ? 6.813 2.917 7.940 1.00 83.19 91 LEU A C 1
ATOM 684 O O . LEU A 1 91 ? 6.829 2.013 7.105 1.00 83.19 91 LEU A O 1
ATOM 688 N N . ASN A 1 92 ? 7.934 3.453 8.422 1.00 83.81 92 ASN A N 1
ATOM 689 C CA . ASN A 1 92 ? 9.261 2.965 8.061 1.00 83.81 92 ASN A CA 1
ATOM 690 C C . ASN A 1 92 ? 9.492 1.545 8.589 1.00 83.81 92 ASN A C 1
ATOM 692 O O . ASN A 1 92 ? 10.035 0.719 7.860 1.00 83.81 92 ASN A O 1
ATOM 696 N N . GLN A 1 93 ? 9.063 1.249 9.818 1.00 84.62 93 GLN A N 1
ATOM 697 C CA . GLN A 1 93 ? 9.138 -0.091 10.404 1.00 84.62 93 GLN A CA 1
ATOM 698 C C . GLN A 1 93 ? 8.256 -1.088 9.646 1.00 84.62 93 GLN A C 1
ATOM 700 O O . GLN A 1 93 ? 8.753 -2.128 9.231 1.00 84.62 93 GLN A O 1
ATOM 705 N N . TYR A 1 94 ? 7.006 -0.725 9.355 1.00 83.06 94 TYR A N 1
ATOM 706 C CA . TYR A 1 94 ? 6.067 -1.530 8.566 1.00 83.06 94 TYR A CA 1
ATOM 707 C C . TYR A 1 94 ? 6.605 -1.916 7.174 1.00 83.06 94 TYR A C 1
ATOM 709 O O . TYR A 1 94 ? 6.322 -2.990 6.631 1.00 83.06 94 TYR A O 1
ATOM 717 N N . ARG A 1 95 ? 7.395 -1.024 6.568 1.00 78.88 95 ARG A N 1
ATOM 718 C CA . ARG A 1 95 ? 8.043 -1.255 5.269 1.00 78.88 95 ARG A CA 1
ATOM 719 C C . ARG A 1 95 ? 9.371 -1.996 5.387 1.00 78.88 95 ARG A C 1
ATOM 721 O O . ARG A 1 95 ? 9.840 -2.562 4.398 1.00 78.88 95 ARG A O 1
ATOM 728 N N . ARG A 1 96 ? 10.006 -1.969 6.560 1.00 77.06 96 ARG A N 1
ATOM 729 C CA . ARG A 1 96 ? 11.320 -2.573 6.784 1.00 77.06 96 ARG A CA 1
ATOM 730 C C . ARG A 1 96 ? 11.199 -4.086 6.619 1.00 77.06 96 ARG A C 1
ATOM 732 O O . ARG A 1 96 ? 10.347 -4.721 7.222 1.00 77.06 96 ARG A O 1
ATOM 739 N N . GLY A 1 97 ? 12.058 -4.663 5.782 1.00 65.62 97 GLY A N 1
ATOM 740 C CA . GLY A 1 97 ? 12.060 -6.105 5.512 1.00 65.62 97 GLY A CA 1
ATOM 741 C C . GLY A 1 97 ? 11.186 -6.551 4.337 1.00 65.62 97 GLY A C 1
ATOM 742 O O . GLY A 1 97 ? 11.092 -7.753 4.090 1.00 65.62 97 GLY A O 1
ATOM 743 N N . ARG A 1 98 ? 10.582 -5.623 3.582 1.00 69.81 98 ARG A N 1
ATOM 744 C CA . ARG A 1 98 ? 9.869 -5.955 2.341 1.00 69.81 98 ARG A CA 1
ATOM 745 C C . ARG A 1 98 ? 10.763 -5.752 1.116 1.00 69.81 98 ARG A C 1
ATOM 747 O O . ARG A 1 98 ? 11.414 -4.717 0.972 1.00 69.81 98 ARG A O 1
ATOM 754 N N . ASN A 1 99 ? 10.792 -6.751 0.233 1.00 69.19 99 ASN A N 1
ATOM 755 C CA . ASN A 1 99 ? 11.452 -6.654 -1.070 1.00 69.19 99 ASN A CA 1
ATOM 756 C C . ASN A 1 99 ? 10.535 -5.889 -2.022 1.00 69.19 99 ASN A C 1
ATOM 758 O O . ASN A 1 99 ? 9.710 -6.499 -2.689 1.00 69.19 99 ASN A O 1
ATOM 762 N N . SER A 1 100 ? 10.662 -4.565 -2.068 1.00 82.50 100 SER A N 1
ATOM 763 C CA . SER A 1 100 ? 9.805 -3.745 -2.925 1.00 82.50 100 SER A CA 1
ATOM 764 C C . SER A 1 100 ? 9.948 -4.118 -4.407 1.00 82.50 100 SER A C 1
ATOM 766 O O . SER A 1 100 ? 11.023 -4.520 -4.862 1.0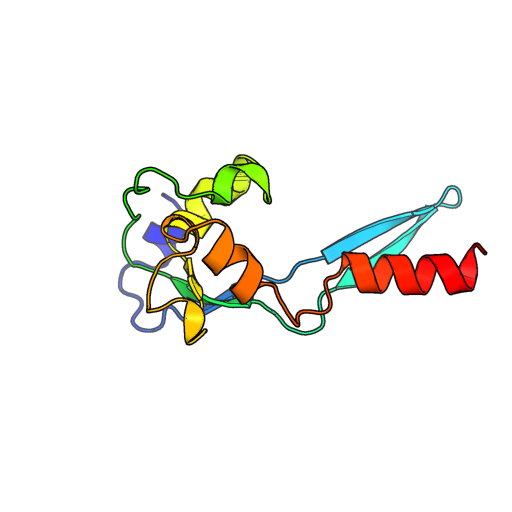0 82.50 100 SER A O 1
ATOM 768 N N . ALA A 1 101 ? 8.888 -3.896 -5.186 1.00 87.94 101 ALA A N 1
ATOM 769 C CA . ALA A 1 101 ? 8.927 -3.986 -6.648 1.00 87.94 101 ALA A CA 1
ATOM 770 C C . ALA A 1 101 ? 10.077 -3.154 -7.261 1.00 87.94 101 ALA A C 1
ATOM 772 O O . ALA A 1 101 ? 10.711 -3.570 -8.228 1.00 87.94 101 ALA A O 1
ATOM 773 N N . PHE A 1 102 ? 10.419 -2.017 -6.641 1.00 88.06 102 PHE A N 1
ATOM 774 C CA . PHE A 1 102 ? 11.580 -1.205 -7.019 1.00 88.06 102 PHE A CA 1
ATOM 775 C C . PHE A 1 102 ? 12.913 -1.924 -6.815 1.00 88.06 102 PHE A C 1
ATOM 777 O O . PHE A 1 102 ? 13.807 -1.778 -7.642 1.00 88.06 102 PHE A O 1
ATOM 784 N N . LYS A 1 103 ? 13.069 -2.697 -5.734 1.00 87.62 103 LYS A N 1
ATOM 785 C CA . LYS A 1 103 ? 14.274 -3.503 -5.527 1.00 87.62 103 LYS A CA 1
ATOM 786 C C . LYS A 1 103 ? 14.388 -4.588 -6.596 1.00 87.62 103 LYS A C 1
ATOM 788 O O . LYS A 1 103 ? 15.465 -4.732 -7.163 1.00 87.62 103 LYS A O 1
ATOM 793 N N . ALA A 1 104 ? 13.294 -5.289 -6.899 1.00 89.06 104 ALA A N 1
ATOM 794 C CA . ALA A 1 104 ? 13.272 -6.298 -7.959 1.00 89.06 104 ALA A CA 1
ATOM 795 C C . ALA A 1 104 ? 13.657 -5.697 -9.322 1.00 89.06 104 ALA A C 1
ATOM 797 O O . ALA A 1 104 ? 14.511 -6.241 -10.019 1.00 89.06 104 ALA A O 1
ATOM 798 N N . PHE A 1 105 ? 13.106 -4.527 -9.655 1.00 92.69 105 PHE A N 1
ATOM 799 C CA . PHE A 1 105 ? 13.508 -3.767 -10.837 1.00 92.69 105 PHE A CA 1
ATOM 800 C C . PHE A 1 105 ? 14.998 -3.383 -10.810 1.00 92.69 105 PHE A C 1
ATOM 802 O O . PHE A 1 105 ? 15.705 -3.596 -11.788 1.00 92.69 105 PHE A O 1
ATOM 809 N N . ALA A 1 106 ? 15.499 -2.845 -9.695 1.00 91.56 106 ALA A N 1
ATOM 810 C CA . ALA A 1 106 ? 16.885 -2.391 -9.578 1.00 91.56 106 ALA A CA 1
ATOM 811 C C . ALA A 1 106 ? 17.914 -3.534 -9.599 1.00 91.56 106 ALA A C 1
ATOM 813 O O . ALA A 1 106 ? 19.056 -3.320 -10.009 1.00 91.56 106 ALA A O 1
ATOM 814 N N . ASP A 1 107 ? 17.554 -4.717 -9.097 1.00 91.62 107 ASP A N 1
ATOM 815 C CA . ASP A 1 107 ? 18.363 -5.934 -9.218 1.00 91.62 107 ASP A CA 1
ATOM 816 C C . ASP A 1 107 ? 18.416 -6.367 -10.697 1.00 91.62 107 ASP A C 1
ATOM 818 O O . ASP A 1 107 ? 19.504 -6.458 -11.261 1.00 91.62 107 ASP A O 1
ATOM 822 N N . TRP A 1 108 ? 17.259 -6.481 -11.364 1.00 92.75 108 TRP A N 1
ATOM 823 C CA . TRP A 1 108 ? 17.183 -6.810 -12.793 1.00 92.75 108 TRP A CA 1
ATOM 824 C C . TRP A 1 108 ? 17.959 -5.827 -13.681 1.00 92.75 108 TRP A C 1
ATOM 826 O O . TRP A 1 108 ? 18.717 -6.245 -14.558 1.00 92.75 108 TRP A O 1
ATOM 836 N N . TRP A 1 109 ? 17.802 -4.521 -13.441 1.00 93.00 109 TRP A N 1
ATOM 837 C CA . TRP A 1 109 ? 18.478 -3.473 -14.205 1.00 93.00 109 TRP A CA 1
ATOM 838 C C . TRP A 1 109 ? 19.997 -3.628 -14.140 1.00 93.00 109 TRP A C 1
ATOM 840 O O . TRP A 1 109 ? 20.663 -3.597 -15.170 1.00 93.00 109 TRP A O 1
ATOM 850 N N . ARG A 1 110 ? 20.547 -3.856 -12.940 1.00 94.44 110 ARG A N 1
ATOM 851 C CA . ARG A 1 110 ? 21.990 -4.055 -12.744 1.00 94.44 110 ARG A CA 1
ATOM 852 C C . ARG A 1 110 ? 22.524 -5.305 -13.434 1.00 94.44 110 ARG A C 1
ATOM 854 O O . ARG A 1 110 ? 23.680 -5.313 -13.818 1.00 94.44 110 ARG A O 1
ATOM 861 N N . GLU A 1 111 ? 21.720 -6.347 -13.589 1.00 93.94 111 GLU A N 1
ATOM 862 C CA . GLU A 1 111 ? 22.147 -7.574 -14.274 1.00 93.94 111 GLU A CA 1
ATOM 863 C C . GLU A 1 111 ? 22.138 -7.444 -15.804 1.00 93.94 111 GLU A C 1
ATOM 865 O O . GLU A 1 111 ? 22.869 -8.163 -16.477 1.00 93.94 111 GLU A O 1
ATOM 870 N N . HIS A 1 112 ? 21.306 -6.554 -16.357 1.00 88.81 112 HIS A N 1
ATOM 871 C CA . HIS A 1 112 ? 21.047 -6.482 -17.803 1.00 88.81 112 HIS A CA 1
ATOM 872 C C . HIS A 1 112 ? 21.559 -5.193 -18.467 1.00 88.81 112 HIS A C 1
ATOM 874 O O . HIS A 1 112 ? 21.599 -5.128 -19.692 1.00 88.81 112 HIS A O 1
ATOM 880 N N . HIS A 1 113 ? 21.913 -4.170 -17.682 1.00 81.31 113 HIS A N 1
ATOM 881 C CA . HIS A 1 113 ? 22.309 -2.840 -18.168 1.00 81.31 113 HIS A CA 1
ATOM 882 C C . HIS A 1 113 ? 23.561 -2.276 -17.463 1.00 81.31 113 HIS A C 1
ATOM 884 O O . HIS A 1 113 ? 23.822 -1.076 -17.575 1.00 81.31 113 HIS A O 1
ATOM 890 N N . ALA A 1 114 ? 24.301 -3.099 -16.707 1.00 61.19 114 ALA A N 1
ATOM 891 C CA . ALA A 1 114 ? 25.608 -2.735 -16.144 1.00 61.19 114 ALA A CA 1
ATOM 892 C C . ALA A 1 114 ? 26.764 -3.234 -17.018 1.00 61.19 114 ALA A C 1
ATOM 894 O O . ALA A 1 114 ? 26.591 -4.278 -17.686 1.00 61.19 114 ALA A O 1
#

Radius of gyration: 16.47 Å; chains: 1; bounding box: 48×27×45 Å
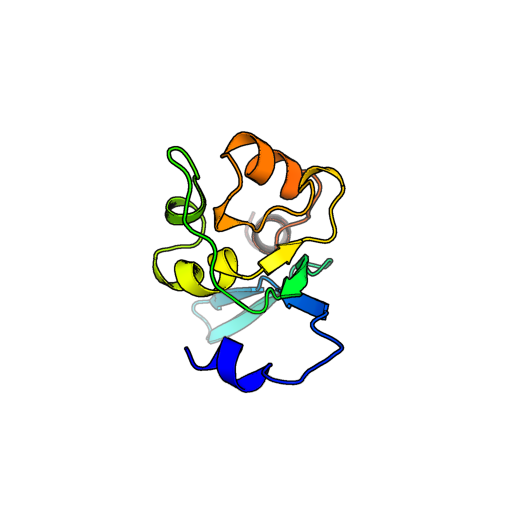
Organism: NCBI:txid1333877

Sequence (114 aa):
EGLLRLMEGQADRRCGFVACVGYADSHGDVRTFEEPRPYFGTMRSSRTSRPEGASVGGAWGPEGRGLFEIFVPDDANAAGLALAEMSQEQLNQYRRGRNSAFKAFADWWREHHA

pLDDT: mean 83.45, std 11.04, range [53.56, 95.62]